Protein AF-A0A9D7FA54-F1 (afdb_monomer_lite)

Structure (mmCIF, N/CA/C/O backbone):
data_AF-A0A9D7FA54-F1
#
_entry.id   AF-A0A9D7FA54-F1
#
loop_
_atom_site.group_PDB
_atom_site.id
_atom_site.type_symbol
_atom_site.label_atom_id
_atom_site.label_alt_id
_atom_site.label_comp_id
_atom_site.label_asym_id
_atom_site.label_entity_id
_atom_site.label_seq_id
_atom_site.pdbx_PDB_ins_code
_atom_site.Cartn_x
_atom_site.Cartn_y
_atom_site.Ca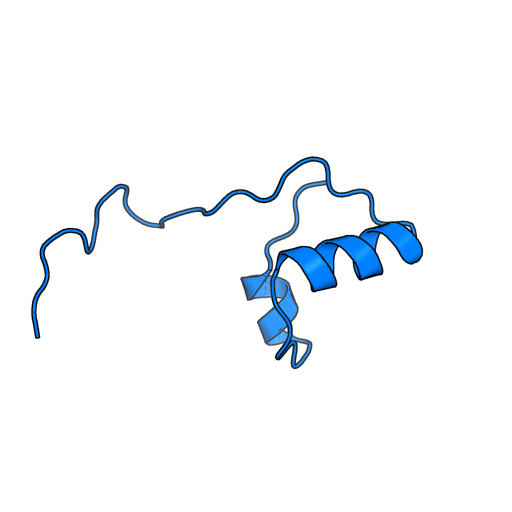rtn_z
_atom_site.occupancy
_atom_site.B_iso_or_equiv
_a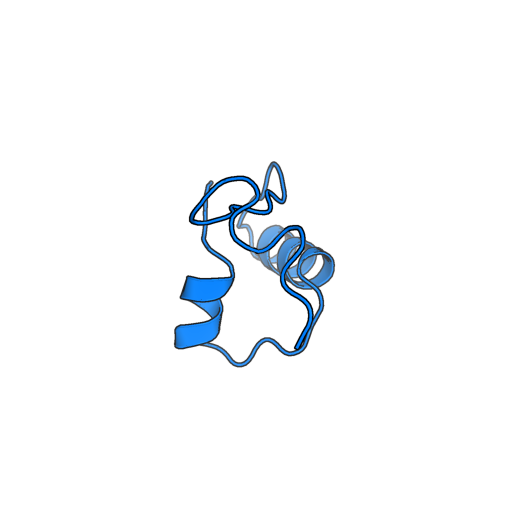tom_site.auth_seq_id
_atom_site.auth_comp_id
_atom_site.auth_asym_id
_atom_site.auth_atom_id
_atom_site.pdbx_PDB_model_num
ATOM 1 N N . MET A 1 1 ? 3.468 -0.851 10.014 1.00 69.75 1 MET A N 1
ATOM 2 C CA . MET A 1 1 ? 3.799 -2.005 9.120 1.00 69.75 1 MET A CA 1
ATOM 3 C C . MET A 1 1 ? 4.215 -1.486 7.744 1.00 69.75 1 MET A C 1
ATOM 5 O O . MET A 1 1 ? 3.724 -0.437 7.354 1.00 69.75 1 MET A O 1
ATOM 9 N N . LYS A 1 2 ? 5.103 -2.176 7.003 1.00 73.31 2 LYS A N 1
ATOM 10 C CA . LYS A 1 2 ? 5.537 -1.744 5.658 1.00 73.31 2 LYS A CA 1
ATOM 11 C C . LYS A 1 2 ? 4.954 -2.654 4.574 1.00 73.31 2 LYS A C 1
ATOM 13 O O . LYS A 1 2 ? 5.360 -3.807 4.468 1.00 73.31 2 LYS A O 1
ATOM 18 N N . THR A 1 3 ? 4.041 -2.122 3.761 1.00 82.50 3 THR A N 1
ATOM 19 C CA . THR A 1 3 ? 3.393 -2.858 2.661 1.00 82.50 3 THR A CA 1
ATOM 20 C C . THR A 1 3 ? 3.574 -2.110 1.347 1.00 82.50 3 THR A C 1
ATOM 22 O O . THR A 1 3 ? 3.434 -0.891 1.289 1.00 82.50 3 THR A O 1
ATOM 25 N N . SER A 1 4 ? 3.897 -2.842 0.278 1.00 86.94 4 SER A N 1
ATOM 26 C CA . SER A 1 4 ? 4.031 -2.267 -1.060 1.00 86.94 4 SER A CA 1
ATOM 27 C C . SER A 1 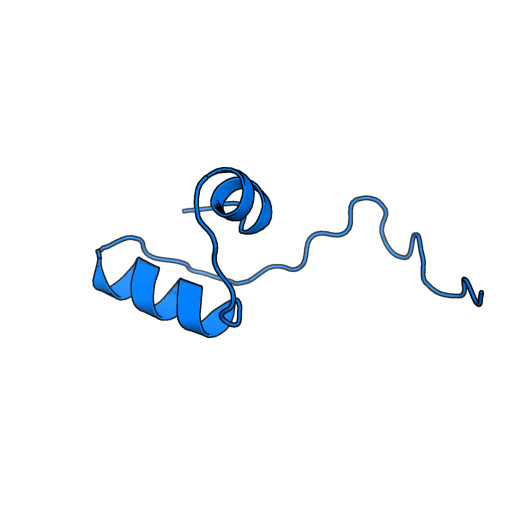4 ? 2.659 -2.093 -1.702 1.00 86.94 4 SER A C 1
ATOM 29 O O . SER A 1 4 ? 1.920 -3.060 -1.883 1.00 86.94 4 SER A O 1
ATOM 31 N N . LEU A 1 5 ? 2.348 -0.864 -2.109 1.00 88.88 5 LEU A N 1
ATOM 32 C CA . LEU A 1 5 ? 1.126 -0.570 -2.851 1.00 88.88 5 LEU A CA 1
ATOM 33 C C . LEU A 1 5 ? 1.096 -1.274 -4.213 1.00 88.88 5 LEU A C 1
ATOM 35 O O . LEU A 1 5 ? 0.038 -1.685 -4.672 1.00 88.88 5 LEU A O 1
ATOM 39 N N . ASN A 1 6 ? 2.262 -1.452 -4.841 1.00 88.62 6 ASN A N 1
ATOM 40 C CA . ASN A 1 6 ? 2.369 -2.181 -6.104 1.00 88.62 6 ASN A CA 1
ATOM 41 C C . ASN A 1 6 ? 2.080 -3.669 -5.911 1.00 88.62 6 ASN A C 1
ATOM 43 O O . ASN A 1 6 ? 1.342 -4.237 -6.699 1.00 88.62 6 ASN A O 1
ATOM 47 N N . TRP A 1 7 ? 2.580 -4.263 -4.823 1.00 89.81 7 TRP A N 1
ATOM 48 C CA . TRP A 1 7 ? 2.229 -5.642 -4.479 1.00 89.81 7 TRP A CA 1
ATOM 49 C C . TRP A 1 7 ? 0.721 -5.786 -4.266 1.00 89.81 7 TRP A C 1
ATOM 51 O O . TRP A 1 7 ? 0.132 -6.737 -4.752 1.00 89.81 7 TRP A O 1
ATOM 61 N N . LEU A 1 8 ? 0.077 -4.822 -3.598 1.00 89.44 8 LEU A N 1
ATOM 62 C CA . LEU A 1 8 ? -1.371 -4.854 -3.376 1.00 89.44 8 LEU A CA 1
ATOM 63 C C . LEU A 1 8 ? -2.159 -4.765 -4.698 1.00 89.44 8 LEU A C 1
ATOM 65 O O . LEU A 1 8 ? -3.175 -5.441 -4.852 1.00 89.44 8 LEU A O 1
ATOM 69 N N . ARG A 1 9 ? -1.653 -3.988 -5.666 1.00 90.38 9 ARG A N 1
ATOM 70 C CA . ARG A 1 9 ? -2.233 -3.851 -7.012 1.00 90.38 9 ARG A CA 1
ATOM 71 C C . ARG A 1 9 ? -2.163 -5.120 -7.860 1.00 90.38 9 ARG A C 1
ATOM 73 O O . ARG A 1 9 ? -2.984 -5.280 -8.754 1.00 90.38 9 ARG A O 1
ATOM 80 N N . ASP A 1 10 ? -1.243 -6.034 -7.562 1.00 93.38 10 ASP A N 1
ATOM 81 C CA . ASP A 1 10 ? -1.175 -7.325 -8.257 1.00 93.38 10 ASP A CA 1
ATOM 82 C C . ASP A 1 10 ? -2.372 -8.236 -7.909 1.00 93.38 10 ASP A C 1
ATOM 84 O O . ASP A 1 10 ? -2.684 -9.160 -8.659 1.00 93.38 10 ASP A O 1
ATOM 88 N N . TYR A 1 11 ? -3.058 -7.976 -6.787 1.00 93.00 11 TYR A N 1
ATOM 89 C CA . TYR A 1 11 ? -4.199 -8.771 -6.309 1.00 93.00 11 TYR A CA 1
ATOM 90 C C . TYR A 1 11 ? -5.528 -8.015 -6.342 1.00 93.00 11 TYR A C 1
ATOM 92 O O . TYR A 1 11 ? -6.585 -8.644 -6.409 1.00 93.00 11 TYR A O 1
ATOM 100 N N . LEU A 1 12 ? -5.490 -6.686 -6.250 1.00 91.06 12 LEU A N 1
ATOM 101 C CA . LEU A 1 12 ? -6.666 -5.828 -6.166 1.00 91.06 12 LEU A CA 1
ATOM 102 C C . LEU A 1 12 ? -6.563 -4.701 -7.186 1.00 91.06 12 LEU A C 1
ATOM 104 O O . LEU A 1 12 ? -5.549 -4.012 -7.260 1.00 91.06 12 LEU A O 1
ATOM 108 N N . ASP A 1 13 ? -7.648 -4.453 -7.914 1.00 91.75 13 ASP A N 1
ATOM 109 C CA . ASP A 1 13 ? -7.742 -3.244 -8.722 1.00 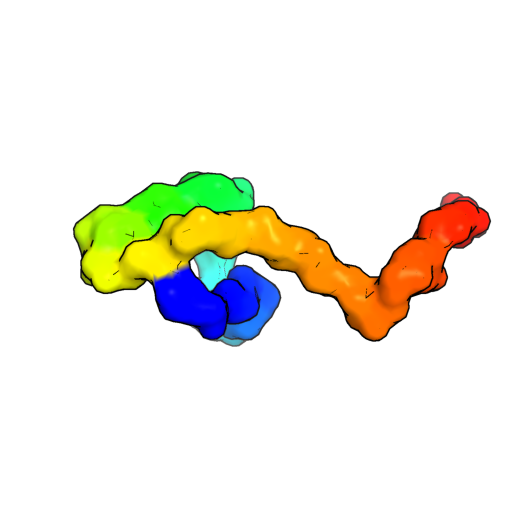91.75 13 ASP A CA 1
ATOM 110 C C . ASP A 1 13 ? -7.981 -2.041 -7.798 1.00 91.75 13 ASP A C 1
ATOM 112 O O . ASP A 1 13 ? -9.026 -1.916 -7.153 1.00 91.75 13 ASP A O 1
ATOM 116 N N . LEU A 1 14 ? -6.965 -1.188 -7.679 1.00 90.69 14 LEU A N 1
ATOM 117 C CA . LEU A 1 14 ? -6.944 -0.037 -6.777 1.00 90.69 14 LEU A CA 1
ATOM 118 C C . LEU A 1 14 ? -6.756 1.247 -7.598 1.00 90.69 14 LEU A C 1
ATOM 120 O O . LEU A 1 14 ? -5.642 1.783 -7.642 1.00 90.69 14 LEU A O 1
ATOM 124 N N . PRO A 1 15 ? -7.834 1.757 -8.232 1.00 90.06 15 PRO A N 1
ATOM 125 C CA . PRO A 1 15 ? -7.801 2.948 -9.089 1.00 90.06 15 PRO A CA 1
ATOM 126 C C . PRO A 1 15 ? -7.730 4.269 -8.304 1.00 90.06 15 PRO A C 1
ATOM 128 O O . PRO A 1 15 ? -7.825 5.347 -8.878 1.00 90.06 15 PRO A O 1
ATOM 131 N N . MET A 1 16 ? -7.620 4.188 -6.982 1.00 91.06 16 MET A N 1
ATOM 132 C CA . MET A 1 16 ? -7.614 5.316 -6.056 1.00 91.06 16 MET A CA 1
ATOM 133 C C . MET A 1 16 ? -6.184 5.739 -5.693 1.00 91.06 16 MET A C 1
ATOM 135 O O . MET A 1 16 ? -5.234 4.957 -5.797 1.00 91.06 16 MET A O 1
ATOM 139 N N . GLU A 1 17 ? -6.050 6.982 -5.236 1.00 91.19 17 GLU A N 1
ATOM 140 C CA . GLU A 1 17 ? -4.762 7.545 -4.832 1.00 91.19 17 GLU A CA 1
ATOM 141 C C . GLU A 1 17 ? -4.172 6.820 -3.603 1.00 91.19 17 GLU A C 1
ATOM 143 O O . GLU A 1 17 ? -4.927 6.354 -2.739 1.00 91.19 17 GLU A O 1
ATOM 148 N N . PRO A 1 18 ? -2.832 6.717 -3.494 1.00 88.94 18 PRO A N 1
ATOM 149 C CA . PRO A 1 18 ? -2.146 6.064 -2.376 1.00 88.94 18 PRO A CA 1
ATOM 150 C C . PRO A 1 18 ? -2.604 6.530 -0.991 1.00 88.94 18 PRO A C 1
ATOM 152 O O . PRO A 1 18 ? -2.735 5.704 -0.089 1.00 88.94 18 PRO A O 1
ATOM 155 N N . GLU A 1 19 ? -2.879 7.825 -0.825 1.00 89.31 19 GLU A N 1
ATOM 156 C CA . GLU A 1 19 ? -3.355 8.412 0.430 1.00 89.31 19 GLU A CA 1
ATOM 157 C C . GLU A 1 19 ? -4.708 7.821 0.831 1.00 89.31 19 GLU A C 1
ATOM 159 O O . GLU A 1 19 ? -4.889 7.388 1.968 1.00 89.31 19 GLU A O 1
ATOM 164 N N . ARG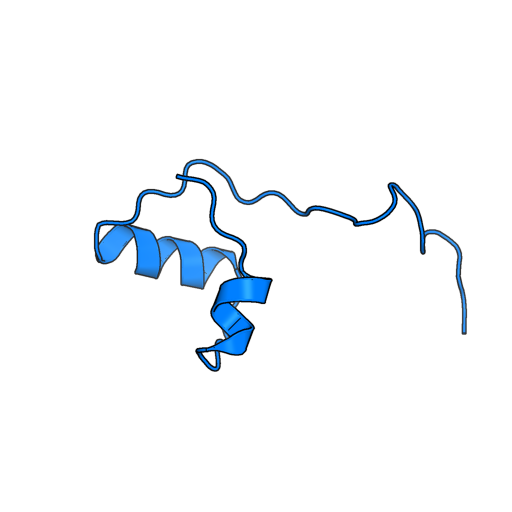 A 1 20 ? -5.633 7.709 -0.130 1.00 90.75 20 ARG A N 1
ATOM 165 C CA . ARG A 1 20 ? -6.965 7.146 0.104 1.00 90.75 20 ARG A CA 1
ATOM 166 C C . ARG A 1 20 ? -6.908 5.660 0.436 1.00 90.75 20 ARG A C 1
ATOM 168 O O . ARG A 1 20 ? -7.658 5.185 1.285 1.00 90.75 20 ARG A O 1
ATOM 175 N N . ILE A 1 21 ? -6.017 4.925 -0.224 1.00 90.69 21 ILE A N 1
ATOM 176 C CA . ILE A 1 21 ? -5.773 3.517 0.108 1.00 90.69 21 ILE A CA 1
ATOM 177 C C . ILE A 1 21 ? -5.258 3.425 1.542 1.00 90.69 21 ILE A C 1
ATOM 179 O O . ILE A 1 21 ? -5.691 2.553 2.288 1.00 90.69 21 ILE A O 1
ATOM 183 N N . GLY A 1 22 ? -4.379 4.343 1.945 1.00 88.81 22 GLY A N 1
ATOM 184 C CA . GLY A 1 22 ? -3.832 4.352 3.290 1.00 88.81 22 GLY A CA 1
ATOM 185 C C . GLY A 1 22 ? -4.862 4.636 4.385 1.00 88.81 22 GLY A C 1
ATOM 186 O O . GLY A 1 22 ? -4.843 3.964 5.418 1.00 88.81 22 GLY A O 1
ATOM 187 N N . GLU A 1 23 ? -5.798 5.554 4.134 1.00 90.38 23 GLU A N 1
ATOM 188 C CA . GLU A 1 23 ? -6.959 5.789 5.007 1.00 90.38 23 GLU A CA 1
ATOM 189 C C . GLU A 1 23 ? -7.776 4.506 5.190 1.00 90.38 23 GLU A C 1
ATOM 191 O O . GLU A 1 23 ? -7.982 4.060 6.314 1.00 90.38 23 GLU A O 1
ATOM 196 N N . ILE A 1 24 ? -8.166 3.861 4.085 1.00 91.00 24 ILE A N 1
ATOM 197 C CA . ILE A 1 24 ? -8.984 2.639 4.116 1.00 91.00 24 ILE A CA 1
ATOM 198 C C . ILE A 1 24 ? -8.260 1.509 4.849 1.00 91.00 24 ILE A C 1
ATOM 200 O O . ILE A 1 24 ? -8.877 0.785 5.626 1.00 91.00 24 ILE A O 1
ATOM 204 N N . LEU A 1 25 ? -6.957 1.345 4.605 1.00 88.81 25 LEU A N 1
ATOM 205 C CA . LEU A 1 25 ? -6.139 0.357 5.303 1.00 88.81 25 LEU A CA 1
ATOM 206 C C . LEU A 1 25 ? -6.124 0.642 6.814 1.00 88.81 25 LEU A C 1
ATOM 208 O O . LEU A 1 25 ? -6.351 -0.272 7.603 1.00 88.81 25 LEU A O 1
ATOM 212 N N . THR A 1 26 ? -5.968 1.901 7.221 1.00 89.25 26 THR A N 1
ATOM 213 C CA . THR A 1 26 ? -6.012 2.290 8.640 1.00 89.25 26 THR A CA 1
ATOM 214 C C . THR A 1 26 ? -7.383 2.011 9.261 1.00 89.25 26 THR A C 1
ATOM 216 O O . THR A 1 26 ? -7.450 1.430 10.344 1.00 89.25 26 THR A O 1
ATOM 219 N N . ASP A 1 27 ? -8.470 2.317 8.548 1.00 92.44 27 ASP A N 1
ATOM 220 C CA . ASP A 1 27 ? -9.848 2.074 8.998 1.00 92.44 27 ASP A CA 1
ATOM 221 C C . ASP A 1 27 ? -10.146 0.584 9.242 1.00 92.44 27 ASP A C 1
ATOM 223 O O . ASP A 1 27 ? -10.928 0.241 10.130 1.00 92.44 27 ASP A O 1
ATOM 227 N N . ILE A 1 28 ? -9.506 -0.320 8.490 1.00 91.25 28 ILE A N 1
ATOM 228 C CA . ILE A 1 28 ? -9.635 -1.775 8.687 1.00 91.25 28 ILE A CA 1
ATOM 229 C C . ILE A 1 28 ? -8.600 -2.356 9.668 1.00 91.25 28 ILE A C 1
ATOM 231 O O . ILE A 1 28 ? -8.523 -3.576 9.824 1.00 91.25 28 ILE A O 1
ATOM 235 N N . GLY A 1 29 ? -7.820 -1.505 10.343 1.00 87.94 29 GLY A N 1
ATOM 236 C CA . GLY A 1 29 ? -6.854 -1.892 11.379 1.00 87.94 29 GLY A CA 1
ATOM 237 C C . GLY A 1 29 ? -5.419 -2.114 10.888 1.00 87.94 29 GLY A C 1
ATOM 238 O O . GLY A 1 29 ? -4.601 -2.670 11.621 1.00 87.94 29 GLY A O 1
ATOM 239 N N . LEU A 1 30 ? -5.090 -1.704 9.661 1.00 87.31 30 LEU A N 1
ATOM 240 C CA . LEU A 1 30 ? -3.733 -1.722 9.111 1.00 87.31 30 LEU A CA 1
ATOM 241 C C . LEU A 1 30 ? -3.100 -0.332 9.230 1.00 87.31 30 LEU A C 1
ATOM 243 O O . LEU A 1 30 ? -3.206 0.491 8.326 1.00 87.31 30 LEU A O 1
ATOM 247 N N . GLU A 1 31 ? -2.404 -0.085 10.339 1.00 79.12 31 GLU A N 1
ATOM 248 C CA . GLU A 1 31 ? -1.713 1.187 10.575 1.00 79.12 31 GLU A CA 1
ATOM 249 C C . GLU A 1 31 ? -0.528 1.397 9.615 1.00 79.12 31 GLU A C 1
ATOM 251 O O . GLU A 1 31 ? 0.444 0.620 9.577 1.00 79.12 31 GLU A O 1
ATOM 256 N N . LEU A 1 32 ? -0.601 2.492 8.856 1.00 78.94 32 LEU A N 1
ATOM 257 C CA . LEU A 1 32 ? 0.459 2.976 7.978 1.00 78.94 32 LEU A CA 1
ATOM 258 C C . LEU A 1 32 ? 1.096 4.223 8.585 1.00 78.94 32 LEU A C 1
ATOM 260 O O . LEU A 1 32 ? 0.452 5.253 8.742 1.00 78.94 32 LEU A O 1
ATOM 264 N N . GLU A 1 33 ? 2.381 4.131 8.908 1.00 76.56 33 GLU A N 1
ATOM 265 C CA . GLU A 1 33 ? 3.114 5.226 9.554 1.00 76.56 33 GLU A CA 1
ATOM 266 C C . GLU A 1 33 ? 3.604 6.272 8.546 1.00 76.56 33 GLU A C 1
ATOM 268 O O . GLU A 1 33 ? 3.745 7.444 8.887 1.00 76.56 33 GLU A O 1
ATOM 273 N N . ASN A 1 34 ? 3.891 5.860 7.305 1.00 73.75 34 ASN A N 1
ATOM 274 C CA . ASN A 1 34 ? 4.350 6.771 6.264 1.00 73.75 34 ASN A CA 1
ATOM 275 C C . ASN A 1 34 ? 4.152 6.193 4.855 1.00 73.75 34 ASN A C 1
ATOM 277 O O . ASN A 1 34 ? 4.278 4.983 4.642 1.00 73.75 34 ASN A O 1
ATOM 281 N N . LEU A 1 35 ? 3.893 7.072 3.886 1.00 79.44 35 LEU A N 1
ATOM 282 C CA . LEU A 1 35 ? 3.857 6.746 2.461 1.00 79.44 35 LEU A CA 1
ATOM 283 C C . LEU A 1 35 ? 5.206 7.112 1.838 1.00 79.44 35 LEU A C 1
ATOM 285 O O . LEU A 1 35 ? 5.506 8.276 1.584 1.00 79.44 35 LEU A O 1
ATOM 289 N N . GLU A 1 36 ? 6.029 6.101 1.572 1.00 80.38 36 GLU A N 1
ATOM 290 C CA . GLU A 1 36 ? 7.335 6.282 0.938 1.00 80.38 36 GLU A CA 1
ATOM 291 C C . GLU A 1 36 ? 7.268 5.912 -0.546 1.00 80.38 36 GLU A C 1
ATOM 293 O O . GLU A 1 36 ? 6.988 4.765 -0.906 1.00 80.38 36 GLU A O 1
ATOM 298 N N . LYS A 1 37 ? 7.597 6.862 -1.429 1.00 78.19 37 LYS A N 1
ATOM 299 C CA . LYS A 1 37 ? 7.915 6.528 -2.821 1.00 78.19 37 LYS A CA 1
ATOM 300 C C . LYS A 1 37 ? 9.293 5.878 -2.864 1.00 78.19 37 LYS A C 1
ATOM 302 O O . LYS A 1 37 ? 10.306 6.533 -2.644 1.00 78.19 37 LYS A O 1
ATOM 307 N N . VAL A 1 38 ? 9.315 4.583 -3.163 1.00 80.81 38 VAL A N 1
ATOM 308 C CA . VAL A 1 38 ? 10.553 3.830 -3.366 1.00 80.81 38 VAL A CA 1
ATOM 309 C C . VAL A 1 38 ? 10.847 3.763 -4.856 1.00 80.81 38 VAL A C 1
ATOM 311 O O . VAL A 1 38 ? 10.105 3.153 -5.626 1.00 80.81 38 VAL A O 1
ATOM 314 N N . GLU A 1 39 ? 11.951 4.377 -5.262 1.00 77.44 39 GLU A N 1
ATOM 315 C CA . GLU A 1 39 ? 12.501 4.216 -6.603 1.00 77.44 39 GLU A CA 1
ATOM 316 C C . GLU A 1 39 ? 13.434 3.001 -6.632 1.00 77.44 39 GLU A C 1
ATOM 318 O O . GLU A 1 39 ? 14.229 2.786 -5.717 1.00 77.44 39 GLU A O 1
ATOM 323 N N . ARG A 1 40 ? 13.362 2.191 -7.695 1.00 74.19 40 ARG A N 1
ATOM 324 C CA . ARG A 1 40 ? 14.229 1.007 -7.841 1.00 74.19 40 ARG A CA 1
ATOM 325 C C . ARG A 1 40 ? 15.700 1.389 -8.047 1.00 74.19 40 ARG A C 1
ATOM 327 O O . ARG A 1 40 ? 16.590 0.635 -7.670 1.00 74.19 40 ARG A O 1
ATOM 334 N N . VAL A 1 41 ? 15.933 2.555 -8.648 1.00 78.69 41 VAL A N 1
ATOM 335 C CA . VAL A 1 41 ? 17.236 3.200 -8.816 1.00 78.69 41 VAL A CA 1
ATOM 336 C C . VAL A 1 41 ? 17.028 4.677 -8.480 1.00 78.69 41 VAL A C 1
ATOM 338 O O . VAL A 1 41 ? 16.225 5.310 -9.169 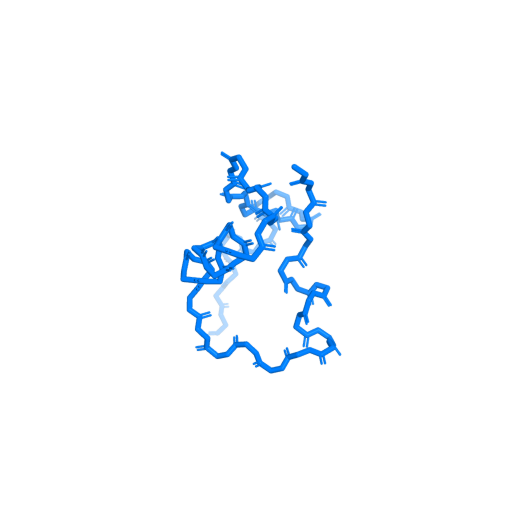1.00 78.69 41 VAL A O 1
ATOM 341 N N . PRO A 1 42 ? 17.695 5.229 -7.451 1.00 73.50 42 PRO A N 1
ATOM 342 C CA . PRO A 1 42 ? 17.578 6.646 -7.112 1.00 73.50 42 PRO A CA 1
ATOM 343 C C . PRO A 1 42 ? 17.892 7.522 -8.332 1.00 73.50 42 PRO A C 1
ATOM 345 O O . PRO A 1 42 ? 18.975 7.403 -8.905 1.00 73.50 42 PRO A O 1
ATOM 348 N N . GLY A 1 43 ? 16.936 8.350 -8.769 1.00 74.25 43 GLY A N 1
ATOM 349 C CA . GLY A 1 43 ? 17.094 9.209 -9.952 1.00 74.25 43 GLY A CA 1
ATOM 350 C C . GLY A 1 43 ? 17.112 8.483 -11.307 1.00 74.25 43 GLY A C 1
ATOM 351 O O . GLY A 1 43 ? 17.432 9.097 -12.321 1.00 74.25 43 GLY A O 1
ATOM 352 N N . GLY A 1 44 ? 16.760 7.193 -11.366 1.00 69.62 44 GLY A N 1
ATOM 353 C CA . GLY A 1 44 ? 16.996 6.332 -12.536 1.00 69.62 44 GLY A CA 1
ATOM 354 C C . GLY A 1 44 ? 16.316 6.749 -13.848 1.00 69.62 44 GLY A C 1
ATOM 355 O O . GLY A 1 44 ? 16.764 6.340 -14.915 1.00 69.62 44 GLY A O 1
ATOM 356 N N . LEU A 1 45 ? 15.256 7.559 -13.790 1.00 69.69 45 LEU A N 1
ATOM 357 C CA . LEU A 1 45 ? 14.578 8.122 -14.969 1.00 69.69 45 LEU A CA 1
ATOM 358 C C . LEU A 1 45 ? 14.618 9.655 -15.001 1.00 69.69 45 LEU A C 1
ATOM 360 O O . LEU A 1 45 ? 14.007 10.280 -15.868 1.00 69.69 45 LEU A O 1
ATOM 364 N N . GLN A 1 46 ? 15.322 10.278 -14.058 1.00 70.06 46 GLN A N 1
ATOM 365 C CA . GLN A 1 46 ? 15.413 11.726 -13.972 1.00 70.06 46 GLN A CA 1
ATOM 366 C C . GLN A 1 46 ? 16.246 12.236 -15.159 1.00 70.06 46 GLN A C 1
ATOM 368 O O . GLN A 1 46 ? 17.463 12.084 -15.189 1.00 70.06 46 GLN A O 1
ATOM 373 N N . GLY A 1 47 ? 15.574 12.796 -16.170 1.00 70.25 47 GLY A N 1
ATOM 374 C CA . GLY A 1 47 ? 16.205 13.304 -17.395 1.00 70.25 47 GLY A CA 1
ATOM 375 C C . GLY A 1 47 ? 16.005 12.447 -18.649 1.00 70.25 47 GLY A C 1
ATOM 376 O O . GLY A 1 47 ? 16.538 12.799 -19.699 1.00 70.25 47 GLY A O 1
ATOM 377 N N . VAL A 1 48 ? 15.227 11.361 -18.585 1.00 71.88 48 VAL A N 1
ATOM 378 C CA . VAL A 1 48 ? 14.820 10.624 -19.792 1.00 71.88 48 VAL A CA 1
ATOM 379 C C . VAL A 1 48 ? 13.625 11.339 -20.432 1.00 71.88 48 VAL A C 1
ATOM 381 O O . VAL A 1 48 ? 12.547 11.393 -19.845 1.00 71.88 48 VAL A O 1
ATOM 384 N N . VAL A 1 49 ? 13.822 11.894 -21.631 1.00 62.75 49 VAL A N 1
ATOM 385 C CA . VAL A 1 49 ? 12.769 12.484 -22.477 1.00 62.75 49 VAL A CA 1
ATOM 386 C C . VAL A 1 49 ? 12.544 11.540 -23.661 1.00 62.75 49 VAL A C 1
ATOM 388 O O . VAL A 1 49 ? 13.521 11.150 -24.303 1.00 62.75 49 VAL A O 1
ATOM 391 N N . VAL A 1 50 ? 11.290 11.151 -23.916 1.00 62.53 50 VAL A N 1
ATOM 392 C CA . VAL A 1 50 ? 10.874 10.274 -25.030 1.00 62.53 50 VAL A CA 1
ATOM 393 C C . VAL A 1 50 ? 10.033 11.069 -26.015 1.00 62.53 50 VAL A C 1
ATOM 395 O O . VAL A 1 50 ? 9.173 11.839 -25.531 1.00 62.53 50 VAL A O 1
#

Secondary structure (DSSP, 8-state):
----HHHHHTTS---S-HHHHHHHHHHTT----------SSTTTTTT---

Radius of gyration: 13.47 Å; chains: 1; bounding box: 27×22×36 Å

pLDDT: mean 82.81, std 8.76, range [62.53, 93.38]

Foldseek 3Di:
DDDDPVVVCVPDPDPDDPVVVQVVCVVVPNHDPDDDDDDPDVCPCVPDDD

Sequence (50 aa):
MKTSLNWLRDYLDLPMEPERIGEILTDIGLELENLEKVERVPGGLQGVVV